Protein AF-A0A1T4VWK0-F1 (afdb_monomer_lite)

Organism: NCBI:txid1121442

Radius of gyration: 21.96 Å; chains: 1; bounding box: 55×23×52 Å

Foldseek 3Di:
DVVVVVVVVVVVVVVCVVVVVVVVVVVVVVVLVVLVVDADPDDPDPCSRDRCPVVCVVVVVVVVVVVCCVPPVVVVPPDPPCPPVPD

pLDDT: mean 80.58, std 11.63, range [58.06, 95.94]

Sequence (87 aa):
MLGERLGNWLSWQRARAGAWKKALFVVLGLLLVLNLFLRPHHPHFGYDAYPGFWAVFGFGFAVLMTVVLKKILFPILKKPEDYYDRD

Secondary structure (DSSP, 8-state):
-HHHHHHHHHHHHHHTHHHHHHHHHHHHHHHHHHHHHS--S--SSTTTTSTTHHHHHHHHHHHHHHHHIIIIIHHHH---GGGS---

Structure (mmCIF, N/CA/C/O backbone):
data_AF-A0A1T4VWK0-F1
#
_entry.id   AF-A0A1T4VWK0-F1
#
loop_
_atom_site.group_PDB
_atom_site.id
_atom_site.type_symbol
_atom_site.label_atom_id
_atom_site.label_alt_id
_atom_site.label_comp_id
_atom_site.label_asym_id
_atom_site.label_entity_id
_atom_site.label_seq_id
_atom_site.pdbx_PDB_ins_code
_atom_site.Cartn_x
_atom_site.Cartn_y
_atom_site.Cartn_z
_atom_site.occupancy
_atom_site.B_iso_or_equiv
_atom_site.auth_seq_id
_atom_site.auth_comp_id
_atom_site.auth_asym_id
_atom_site.auth_atom_id
_atom_site.pdbx_PDB_model_num
ATOM 1 N N . MET A 1 1 ? -28.623 16.719 -9.684 1.00 62.94 1 MET A N 1
ATOM 2 C CA . MET A 1 1 ? -28.066 16.070 -10.898 1.00 62.94 1 MET A CA 1
ATOM 3 C C . MET A 1 1 ? -26.610 15.609 -10.745 1.00 62.94 1 MET A C 1
ATOM 5 O O . MET A 1 1 ? -26.339 14.454 -11.036 1.00 62.94 1 MET A O 1
ATOM 9 N N . LEU A 1 2 ? -25.658 16.438 -10.285 1.00 74.38 2 LEU A N 1
ATOM 10 C CA . LEU A 1 2 ? -24.250 16.015 -10.103 1.00 74.38 2 LEU A CA 1
ATOM 11 C C . LEU A 1 2 ? -24.050 14.970 -8.986 1.00 74.38 2 LEU A C 1
ATOM 13 O O . LEU A 1 2 ? -23.327 13.999 -9.191 1.00 74.38 2 LEU A O 1
ATOM 17 N N . GLY A 1 3 ? -24.734 15.125 -7.846 1.00 80.19 3 GLY A N 1
ATOM 18 C CA . GLY A 1 3 ? -24.618 14.200 -6.707 1.00 80.19 3 GLY A CA 1
ATOM 19 C C . GLY A 1 3 ? -25.065 12.767 -7.017 1.00 80.19 3 GLY A C 1
ATOM 20 O O . GLY A 1 3 ? -24.362 11.820 -6.687 1.00 80.19 3 GLY A O 1
ATOM 21 N N . GLU A 1 4 ? -26.176 12.596 -7.735 1.00 84.69 4 GLU A N 1
ATOM 22 C CA . GLU A 1 4 ? -26.686 11.271 -8.129 1.00 84.69 4 GLU A CA 1
ATOM 23 C C . GLU A 1 4 ? -25.779 10.578 -9.154 1.00 84.69 4 GLU A C 1
ATOM 25 O O . GLU A 1 4 ? -25.516 9.380 -9.050 1.00 84.69 4 GLU A O 1
ATOM 30 N N . ARG A 1 5 ? -25.230 11.333 -10.118 1.00 84.56 5 ARG A N 1
ATOM 31 C CA . ARG A 1 5 ? -24.266 10.803 -11.097 1.00 84.56 5 ARG A CA 1
ATOM 32 C C . ARG A 1 5 ? -22.981 10.325 -10.422 1.00 84.56 5 ARG A C 1
ATOM 34 O O . ARG A 1 5 ? -22.473 9.263 -10.775 1.00 84.56 5 ARG A O 1
ATOM 41 N N . LEU A 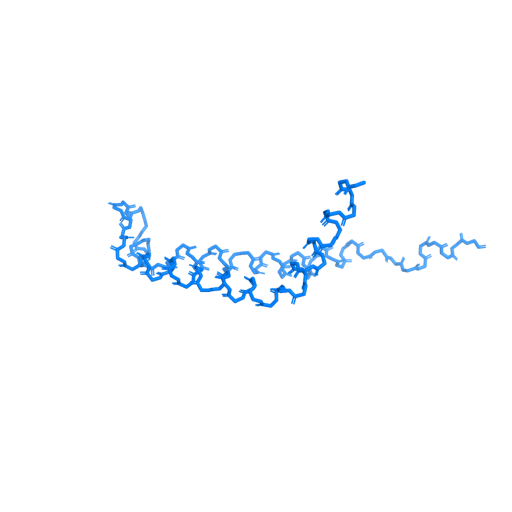1 6 ? -22.478 11.080 -9.444 1.00 85.50 6 LEU A N 1
ATOM 42 C CA . LEU A 1 6 ? -21.295 10.703 -8.665 1.00 85.50 6 LEU A CA 1
ATOM 43 C C . LEU A 1 6 ? -21.571 9.500 -7.754 1.00 85.50 6 LEU A C 1
ATOM 45 O O . LEU A 1 6 ? -20.746 8.590 -7.692 1.00 85.50 6 LEU A O 1
ATOM 49 N N . GLY A 1 7 ? -22.738 9.452 -7.107 1.00 86.88 7 GLY A N 1
ATOM 50 C CA . GLY A 1 7 ? -23.148 8.327 -6.263 1.00 86.88 7 GLY A CA 1
ATOM 51 C C . GLY A 1 7 ? -23.230 7.009 -7.037 1.00 86.88 7 GLY A C 1
ATOM 52 O O . GLY A 1 7 ? -22.639 6.009 -6.623 1.00 86.88 7 GLY A O 1
ATOM 53 N N . ASN A 1 8 ? -23.874 7.027 -8.206 1.00 89.00 8 ASN A N 1
ATOM 54 C CA . ASN A 1 8 ? -23.988 5.856 -9.080 1.00 89.00 8 ASN A CA 1
ATOM 55 C C . ASN A 1 8 ? -22.634 5.421 -9.664 1.00 89.00 8 ASN A C 1
ATOM 57 O O . ASN A 1 8 ? -22.381 4.233 -9.858 1.00 89.00 8 ASN A O 1
ATOM 61 N N . TRP A 1 9 ? -21.733 6.371 -9.917 1.00 87.12 9 TRP A N 1
ATOM 62 C CA . TRP A 1 9 ? -20.380 6.065 -10.369 1.00 87.12 9 TRP A CA 1
ATOM 63 C C . TRP A 1 9 ? -19.542 5.408 -9.263 1.00 87.12 9 TRP A C 1
ATOM 65 O O . TRP A 1 9 ? -18.911 4.377 -9.498 1.00 87.12 9 TRP A O 1
ATOM 75 N N . LEU A 1 10 ? -19.576 5.936 -8.037 1.00 88.75 10 LEU A N 1
ATOM 76 C CA . LEU A 1 10 ? -18.840 5.368 -6.903 1.00 88.75 10 LEU A CA 1
ATOM 77 C C . LEU A 1 10 ? -19.346 3.973 -6.516 1.00 88.75 10 LEU A C 1
ATOM 79 O O . LEU A 1 10 ? -18.533 3.094 -6.219 1.00 88.75 10 LEU A O 1
ATOM 83 N N . SER A 1 11 ? -20.660 3.736 -6.551 1.00 86.44 11 SER A N 1
ATOM 84 C CA . SER A 1 11 ? -21.228 2.413 -6.256 1.00 86.44 11 SER A CA 1
ATOM 85 C C . SER A 1 11 ? -20.801 1.369 -7.295 1.00 86.44 11 SER A C 1
ATOM 87 O O . SER A 1 11 ? -20.424 0.252 -6.934 1.00 86.44 11 SER A O 1
ATOM 89 N N . TRP A 1 12 ? -20.740 1.756 -8.572 1.00 83.62 12 TRP A N 1
ATOM 90 C CA . TRP A 1 12 ? -20.230 0.919 -9.657 1.00 83.62 12 TRP A CA 1
ATOM 91 C C . TRP A 1 12 ? -18.734 0.609 -9.517 1.00 83.62 12 TRP A C 1
ATOM 93 O O . TRP A 1 12 ? -18.313 -0.535 -9.708 1.00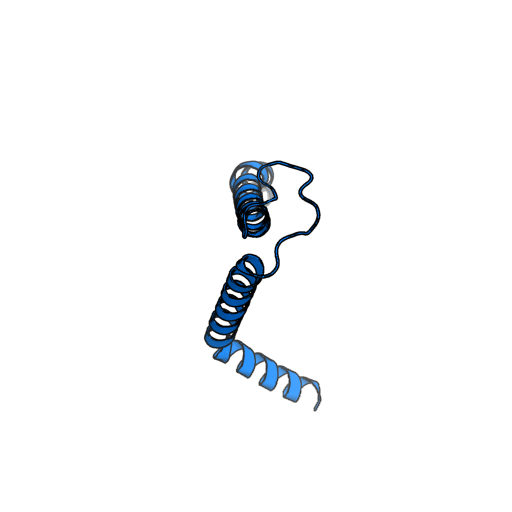 83.62 12 TRP A O 1
ATOM 103 N N . GLN A 1 13 ? -17.923 1.594 -9.120 1.00 87.69 13 GLN A N 1
ATOM 104 C CA . GLN A 1 13 ? -16.501 1.369 -8.839 1.00 87.69 13 GLN A CA 1
ATOM 105 C C . GLN A 1 13 ? -16.303 0.453 -7.628 1.00 87.69 13 GLN A C 1
ATOM 107 O O . GLN A 1 13 ? -15.443 -0.430 -7.650 1.00 87.69 13 GLN A O 1
ATOM 112 N N . ARG A 1 14 ? -17.140 0.604 -6.593 1.00 86.62 14 ARG A N 1
ATOM 113 C CA . ARG A 1 14 ? -17.132 -0.257 -5.405 1.00 86.62 14 ARG A CA 1
ATOM 114 C C . ARG A 1 14 ? -17.499 -1.699 -5.750 1.00 86.62 14 ARG A C 1
ATOM 116 O O . ARG A 1 14 ? -16.830 -2.611 -5.271 1.00 86.62 14 ARG A O 1
ATOM 123 N N . ALA A 1 15 ? -18.475 -1.918 -6.632 1.00 88.56 15 ALA A N 1
ATOM 124 C CA . ALA A 1 15 ? -18.799 -3.253 -7.144 1.00 88.56 15 ALA A CA 1
ATOM 125 C C . ALA A 1 15 ? -17.609 -3.897 -7.887 1.00 88.56 15 ALA A C 1
ATOM 127 O O . ALA A 1 15 ? -17.445 -5.115 -7.883 1.00 88.56 15 ALA A O 1
ATOM 128 N N . ARG A 1 16 ? -16.727 -3.076 -8.471 1.00 90.50 16 ARG A N 1
ATOM 129 C CA . ARG A 1 16 ? -15.500 -3.497 -9.166 1.00 90.50 16 ARG A CA 1
ATOM 130 C C . ARG A 1 16 ? -14.242 -3.435 -8.302 1.00 90.50 16 ARG A C 1
ATOM 132 O O . ARG A 1 16 ? -13.145 -3.620 -8.826 1.00 90.50 16 ARG A O 1
ATOM 139 N N . ALA A 1 17 ? -14.362 -3.238 -6.988 1.00 87.81 17 ALA A N 1
ATOM 140 C CA . ALA A 1 17 ? -13.211 -3.113 -6.090 1.00 87.81 17 ALA A CA 1
ATOM 141 C C . ALA A 1 17 ? -12.245 -4.309 -6.190 1.00 87.81 17 ALA A C 1
ATOM 143 O O . ALA A 1 17 ? -11.029 -4.136 -6.138 1.00 87.81 17 ALA A O 1
ATOM 144 N N . GLY A 1 18 ? -12.767 -5.522 -6.409 1.00 88.56 18 GLY A N 1
ATOM 145 C CA . GLY A 1 18 ? -11.940 -6.711 -6.636 1.00 88.56 18 GLY A CA 1
ATOM 146 C C . GLY A 1 18 ? -11.089 -6.634 -7.910 1.00 88.56 18 GLY A C 1
ATOM 147 O O . GLY A 1 18 ? -9.934 -7.055 -7.899 1.00 88.56 18 GLY A O 1
ATOM 148 N N . ALA A 1 19 ? -11.622 -6.065 -8.993 1.00 90.38 19 ALA A N 1
ATOM 149 C CA . ALA A 1 19 ? -10.882 -5.867 -10.239 1.00 90.38 19 ALA A CA 1
ATOM 150 C C . ALA A 1 19 ? -9.797 -4.793 -10.078 1.00 90.38 19 ALA A C 1
ATOM 152 O O . ALA A 1 19 ? -8.662 -5.018 -10.489 1.00 90.38 19 ALA A O 1
ATOM 153 N N . TRP A 1 20 ? -10.104 -3.686 -9.395 1.00 91.44 20 TRP A N 1
ATOM 154 C CA . TRP A 1 20 ? -9.117 -2.654 -9.056 1.00 91.44 20 TRP A CA 1
ATOM 155 C C . TRP A 1 20 ? -7.983 -3.190 -8.189 1.00 91.44 20 TRP A C 1
ATOM 157 O O . TRP A 1 20 ? -6.818 -2.897 -8.442 1.00 91.44 20 TRP A O 1
ATOM 167 N N . LYS A 1 21 ? -8.309 -4.040 -7.211 1.00 91.38 21 LYS A N 1
ATOM 168 C CA . LYS A 1 21 ? -7.309 -4.719 -6.385 1.00 91.38 21 LYS A CA 1
ATOM 169 C C . LYS A 1 21 ? -6.385 -5.593 -7.234 1.00 91.38 21 LYS A C 1
ATOM 171 O O . LYS A 1 21 ? -5.172 -5.526 -7.073 1.00 91.38 21 LYS A O 1
ATOM 176 N N . LYS A 1 22 ? -6.940 -6.386 -8.157 1.00 93.06 22 LYS A N 1
ATOM 177 C CA . LYS A 1 22 ? -6.143 -7.203 -9.087 1.00 93.06 22 LYS A CA 1
ATOM 178 C C . LYS A 1 22 ? -5.263 -6.331 -9.985 1.00 93.06 22 LYS A C 1
ATOM 180 O O . LYS A 1 22 ? -4.075 -6.604 -10.091 1.00 93.06 22 LYS A O 1
ATOM 185 N N . ALA A 1 23 ? -5.818 -5.268 -10.568 1.00 94.38 23 ALA A N 1
ATOM 186 C CA . ALA A 1 23 ? -5.074 -4.331 -11.406 1.00 94.38 23 ALA A CA 1
ATOM 187 C C . ALA A 1 23 ? -3.895 -3.698 -10.649 1.00 94.38 23 ALA A C 1
ATOM 189 O O . ALA A 1 23 ? -2.781 -3.687 -11.163 1.00 94.38 23 ALA A O 1
ATOM 190 N N . LEU A 1 24 ? -4.110 -3.261 -9.404 1.00 93.62 24 LEU A N 1
ATOM 191 C CA . LEU A 1 24 ? -3.052 -2.734 -8.541 1.00 93.62 24 LEU A CA 1
ATOM 192 C C . LEU A 1 24 ? -1.905 -3.740 -8.358 1.00 93.62 24 LEU A C 1
ATOM 194 O O . LEU A 1 24 ? -0.745 -3.382 -8.546 1.00 93.62 24 LEU A O 1
ATOM 198 N N . PHE A 1 25 ? -2.214 -4.999 -8.029 1.00 92.88 25 PHE A N 1
ATOM 199 C CA . PHE A 1 25 ? -1.186 -6.032 -7.863 1.00 92.88 25 PHE A CA 1
ATOM 200 C C . PHE A 1 25 ? -0.457 -6.366 -9.167 1.00 92.88 25 PHE A C 1
ATOM 202 O O . PHE A 1 25 ? 0.748 -6.607 -9.135 1.00 92.88 25 PHE A O 1
ATOM 209 N N . VAL A 1 26 ? -1.151 -6.338 -10.307 1.00 95.94 26 VAL A N 1
ATOM 210 C CA . VAL A 1 26 ? -0.525 -6.516 -11.626 1.00 95.94 26 VAL A CA 1
ATOM 211 C C . VAL A 1 26 ? 0.469 -5.389 -11.907 1.00 95.94 26 VAL A C 1
ATOM 213 O O . VAL A 1 26 ? 1.602 -5.670 -12.292 1.00 95.94 26 VAL A O 1
ATOM 216 N N . VAL A 1 27 ? 0.093 -4.129 -11.662 1.00 94.19 27 VAL A N 1
ATOM 217 C CA . VAL A 1 27 ? 0.999 -2.982 -11.848 1.00 94.19 27 VAL A CA 1
ATOM 218 C C . VAL A 1 27 ? 2.198 -3.065 -10.899 1.00 94.19 27 VAL A C 1
ATOM 220 O O . VAL A 1 27 ? 3.328 -2.863 -11.336 1.00 94.19 27 VAL A O 1
ATOM 223 N N . LEU A 1 28 ? 1.984 -3.419 -9.628 1.00 90.62 28 LEU A N 1
ATOM 224 C CA . LEU A 1 28 ? 3.068 -3.622 -8.658 1.00 90.6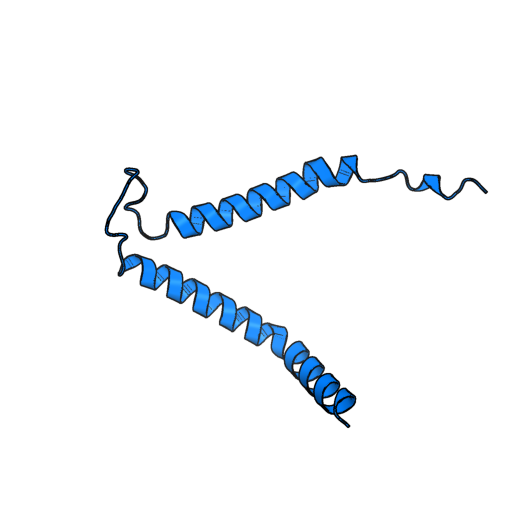2 28 LEU A CA 1
ATOM 225 C C . LEU A 1 28 ? 4.044 -4.721 -9.101 1.00 90.62 28 LEU A C 1
ATOM 227 O O . LEU A 1 28 ? 5.257 -4.530 -9.033 1.00 90.62 28 LEU A O 1
ATOM 231 N N . GLY A 1 29 ? 3.527 -5.853 -9.586 1.00 89.12 29 GLY A N 1
ATOM 232 C CA . GLY A 1 29 ? 4.352 -6.932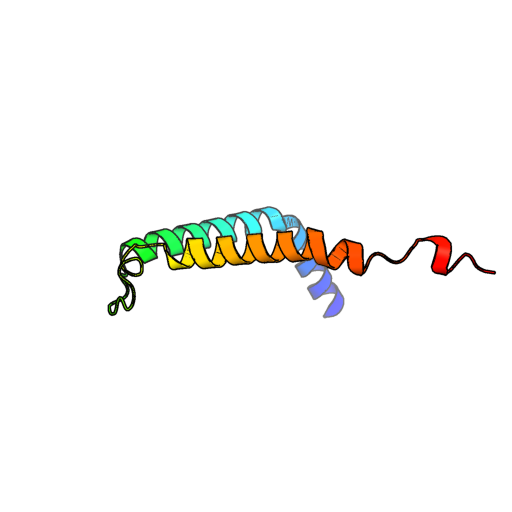 -10.129 1.00 89.12 29 GLY A CA 1
ATOM 233 C C . GLY A 1 29 ? 5.146 -6.493 -11.359 1.00 89.12 29 GLY A C 1
ATOM 234 O O . GLY A 1 29 ? 6.334 -6.788 -11.460 1.00 89.12 29 GLY A O 1
ATOM 235 N N . LEU A 1 30 ? 4.528 -5.727 -12.261 1.00 91.00 30 LEU A N 1
ATOM 236 C CA . LEU A 1 30 ? 5.200 -5.194 -13.447 1.00 91.00 30 LEU A CA 1
ATOM 237 C C . LEU A 1 30 ? 6.319 -4.213 -13.080 1.00 91.00 30 LEU A C 1
ATOM 239 O O . LEU A 1 30 ? 7.400 -4.288 -13.657 1.00 91.00 30 LEU A O 1
ATOM 243 N N . LEU A 1 31 ? 6.097 -3.341 -12.094 1.00 86.38 31 LEU A N 1
ATOM 244 C CA . LEU A 1 31 ? 7.122 -2.431 -11.571 1.00 86.38 31 LEU A CA 1
ATOM 245 C C . LEU A 1 31 ? 8.304 -3.195 -10.959 1.00 86.38 31 LEU A C 1
ATOM 247 O O . LEU A 1 31 ? 9.454 -2.841 -11.212 1.00 86.38 31 LEU A O 1
ATOM 251 N N . LEU A 1 32 ? 8.037 -4.271 -10.211 1.00 84.00 32 LEU A N 1
ATOM 252 C CA . LEU A 1 32 ? 9.084 -5.153 -9.684 1.00 84.00 32 LEU A CA 1
ATOM 253 C C . LEU A 1 32 ? 9.900 -5.810 -10.801 1.00 84.00 32 LEU A C 1
ATOM 255 O O . LEU A 1 32 ? 11.127 -5.831 -10.731 1.00 84.00 32 LEU A O 1
ATOM 259 N N . VAL A 1 33 ? 9.230 -6.313 -11.841 1.00 84.88 33 VAL A N 1
ATOM 260 C CA . VAL A 1 33 ? 9.900 -6.905 -13.006 1.00 84.88 33 VAL A CA 1
ATOM 261 C C . VAL A 1 33 ? 10.732 -5.854 -13.738 1.00 84.88 33 VAL A C 1
ATOM 263 O O . VAL A 1 33 ? 11.881 -6.117 -14.080 1.00 84.88 33 VAL A O 1
ATOM 266 N N . LEU A 1 34 ? 10.207 -4.643 -13.923 1.00 83.44 34 LEU A N 1
ATOM 267 C CA . LEU A 1 34 ? 10.927 -3.548 -14.571 1.00 83.44 34 LEU A CA 1
ATOM 268 C C . LEU A 1 34 ? 12.181 -3.132 -13.785 1.00 83.44 34 LEU A C 1
ATOM 270 O O . LEU A 1 34 ? 13.208 -2.821 -14.389 1.00 83.44 34 LEU A O 1
ATOM 274 N N . ASN A 1 35 ? 12.141 -3.213 -12.452 1.00 78.25 35 ASN A N 1
ATOM 275 C CA . ASN A 1 35 ? 13.296 -2.968 -11.585 1.00 78.25 35 ASN A CA 1
ATOM 276 C C . ASN A 1 35 ? 14.440 -3.984 -11.797 1.00 78.25 35 ASN A C 1
ATOM 278 O O . ASN A 1 35 ? 15.567 -3.720 -11.385 1.00 78.25 35 ASN A O 1
ATOM 282 N N . LEU A 1 36 ? 14.192 -5.144 -12.420 1.00 73.06 36 LEU A N 1
ATOM 283 C CA . LEU A 1 36 ? 15.255 -6.085 -12.807 1.00 73.06 36 LEU A CA 1
ATOM 284 C C . LEU A 1 36 ? 16.058 -5.580 -14.014 1.00 73.06 36 LEU A C 1
ATOM 286 O O . LEU A 1 36 ? 17.253 -5.860 -14.119 1.00 73.06 36 LEU A O 1
ATOM 290 N N . PHE A 1 37 ? 15.406 -4.831 -14.908 1.00 72.31 37 PHE A N 1
ATOM 291 C CA . PHE A 1 37 ? 15.998 -4.320 -16.144 1.00 72.31 37 PHE A CA 1
ATOM 292 C C . PHE A 1 37 ? 16.602 -2.923 -15.965 1.00 72.31 37 PHE A C 1
ATOM 294 O O . PHE A 1 37 ? 17.681 -2.648 -16.486 1.00 72.31 37 PHE A O 1
ATOM 301 N N . LEU A 1 38 ? 15.943 -2.052 -15.197 1.00 68.06 38 LEU A N 1
ATOM 302 C CA . LEU A 1 38 ? 16.423 -0.708 -14.876 1.00 68.06 38 LEU A CA 1
ATOM 303 C C . LEU A 1 38 ? 17.214 -0.743 -13.565 1.00 68.06 38 LEU A C 1
ATOM 305 O O . LEU A 1 38 ? 16.654 -0.583 -12.480 1.00 68.06 38 LEU A O 1
ATOM 309 N N . ARG A 1 39 ? 18.525 -0.982 -13.658 1.00 62.06 39 ARG A N 1
ATOM 310 C CA . ARG A 1 39 ? 19.408 -0.963 -12.484 1.00 62.06 39 ARG A CA 1
ATOM 311 C C . ARG A 1 39 ? 19.694 0.480 -12.046 1.00 62.06 39 ARG A C 1
ATOM 313 O O . ARG A 1 39 ? 19.993 1.310 -12.907 1.00 62.06 39 ARG A O 1
ATOM 320 N N . PRO A 1 40 ? 19.667 0.789 -10.737 1.00 61.75 40 PRO A N 1
ATOM 321 C CA . PRO A 1 40 ? 20.147 2.069 -10.231 1.00 61.75 40 PRO A CA 1
ATOM 322 C C . PRO A 1 40 ? 21.615 2.274 -10.625 1.00 61.75 40 PRO A C 1
ATOM 324 O O . PRO A 1 40 ? 22.467 1.434 -10.341 1.00 61.75 40 PRO A O 1
ATOM 327 N N . HIS A 1 41 ? 21.911 3.389 -11.294 1.00 59.56 41 HIS A N 1
ATOM 328 C CA . HIS A 1 41 ? 23.242 3.692 -11.837 1.00 59.56 41 HIS A CA 1
ATOM 329 C C . HIS A 1 41 ? 24.273 4.076 -10.748 1.00 59.56 41 HIS A C 1
ATOM 331 O O . HIS A 1 41 ? 25.463 4.172 -11.031 1.00 59.56 41 HIS A O 1
ATOM 337 N N . HIS A 1 42 ? 23.842 4.259 -9.490 1.00 59.59 42 HIS A N 1
ATOM 338 C CA . HIS A 1 42 ? 24.702 4.656 -8.368 1.00 59.59 42 HIS A CA 1
ATOM 339 C C . HIS A 1 42 ? 24.395 3.850 -7.094 1.00 59.59 42 HIS A C 1
ATOM 341 O O . HIS A 1 42 ? 23.582 4.281 -6.277 1.00 59.59 42 HIS A O 1
ATOM 347 N N . PRO A 1 43 ? 25.030 2.682 -6.896 1.00 58.06 43 PRO A N 1
ATOM 348 C CA . PRO A 1 43 ? 24.945 1.950 -5.639 1.00 58.06 43 PRO A CA 1
ATOM 349 C C . PRO A 1 43 ? 25.786 2.670 -4.574 1.00 58.06 43 PRO A C 1
ATOM 351 O O . PRO A 1 43 ? 27.011 2.714 -4.682 1.00 58.06 43 PRO A O 1
ATOM 354 N N . HIS A 1 44 ? 25.153 3.227 -3.538 1.00 62.38 44 HIS A N 1
ATOM 355 C CA . HIS A 1 44 ? 25.869 3.782 -2.376 1.00 62.38 44 HIS A CA 1
ATOM 356 C C . HIS A 1 44 ? 26.142 2.723 -1.293 1.00 62.38 44 HIS A C 1
ATOM 358 O O . HIS A 1 44 ? 27.069 2.871 -0.500 1.00 62.38 44 HIS A O 1
ATOM 364 N N . PHE A 1 45 ? 25.379 1.627 -1.291 1.00 59.69 45 PHE A N 1
ATOM 365 C CA . PHE A 1 45 ? 25.566 0.464 -0.423 1.00 59.69 45 PHE A CA 1
ATOM 366 C C . PHE A 1 45 ? 25.707 -0.807 -1.276 1.00 59.69 45 PHE A C 1
ATOM 368 O O . PHE A 1 45 ? 25.030 -0.956 -2.288 1.00 59.69 45 PHE A O 1
ATOM 375 N N . GLY A 1 46 ? 26.552 -1.763 -0.872 1.00 60.75 46 GLY A N 1
ATOM 376 C CA . GLY A 1 46 ? 26.804 -2.991 -1.652 1.00 60.75 46 GLY A CA 1
ATOM 377 C C . GLY A 1 46 ? 25.562 -3.861 -1.918 1.00 60.75 46 GLY A C 1
ATOM 378 O O . GLY A 1 46 ? 25.534 -4.612 -2.889 1.00 60.75 46 GLY A O 1
ATOM 379 N N . TYR A 1 47 ? 24.513 -3.722 -1.098 1.00 58.34 47 TYR A N 1
ATOM 380 C CA . TYR A 1 47 ? 23.219 -4.397 -1.272 1.00 58.34 47 TYR A CA 1
ATOM 381 C C . TYR A 1 47 ? 22.222 -3.623 -2.150 1.00 58.34 47 TYR A C 1
ATOM 383 O O . TYR A 1 47 ? 21.229 -4.190 -2.598 1.00 58.34 47 TYR A O 1
ATOM 391 N N . ASP A 1 48 ? 22.507 -2.353 -2.440 1.00 58.38 48 ASP A N 1
ATOM 392 C CA . ASP A 1 48 ? 21.669 -1.450 -3.241 1.00 58.38 48 ASP A CA 1
ATOM 393 C C . ASP A 1 48 ? 21.706 -1.789 -4.746 1.00 58.38 48 ASP A C 1
ATOM 395 O O . ASP A 1 48 ? 20.877 -1.359 -5.544 1.00 58.38 48 ASP A O 1
ATOM 399 N N . ALA A 1 49 ? 22.672 -2.622 -5.141 1.00 60.84 49 ALA A N 1
ATOM 400 C CA . ALA A 1 49 ? 22.794 -3.156 -6.491 1.00 60.84 49 ALA A CA 1
ATOM 401 C C . ALA A 1 49 ? 21.799 -4.295 -6.788 1.00 60.84 49 ALA A C 1
ATOM 403 O O . ALA A 1 49 ? 21.663 -4.690 -7.951 1.00 60.84 49 ALA A O 1
ATOM 404 N N . TYR A 1 50 ? 21.117 -4.843 -5.769 1.00 67.12 50 TYR A N 1
ATOM 405 C CA . TYR A 1 50 ? 20.159 -5.925 -5.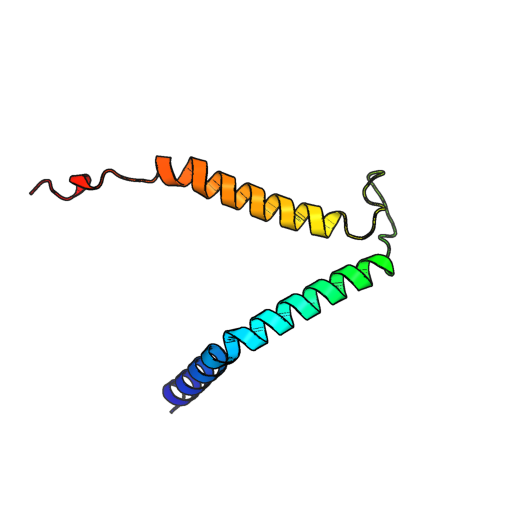981 1.00 67.12 50 TYR A CA 1
ATOM 406 C C . TYR A 1 50 ? 18.814 -5.386 -6.477 1.00 67.12 50 TYR A C 1
ATOM 408 O O . TYR A 1 50 ? 18.174 -4.568 -5.805 1.00 67.12 50 TYR A O 1
ATOM 416 N N . PRO A 1 51 ? 18.329 -5.875 -7.629 1.00 68.00 51 PRO A N 1
ATOM 417 C CA . PRO A 1 51 ? 17.030 -5.472 -8.131 1.00 68.00 51 PRO A CA 1
ATOM 418 C C . PRO A 1 51 ? 15.930 -5.921 -7.159 1.00 68.00 51 PRO A C 1
ATOM 420 O O . PRO A 1 51 ? 15.874 -7.080 -6.753 1.00 68.00 51 PRO A O 1
ATOM 423 N N . GLY A 1 52 ? 15.064 -4.986 -6.767 1.00 73.00 52 GLY A N 1
ATOM 424 C CA . GLY A 1 52 ? 13.974 -5.223 -5.819 1.00 73.00 52 GLY A CA 1
ATOM 425 C C . GLY A 1 52 ? 14.314 -5.002 -4.340 1.00 73.00 52 GLY A C 1
ATOM 426 O O . GLY A 1 52 ? 13.399 -5.082 -3.520 1.00 73.00 52 GLY A O 1
ATOM 427 N N . PHE A 1 53 ? 15.560 -4.661 -3.980 1.00 77.69 53 PHE A N 1
ATOM 428 C CA . PHE A 1 53 ? 15.941 -4.398 -2.582 1.00 77.69 53 PHE A CA 1
ATOM 429 C C . PHE A 1 53 ? 15.064 -3.312 -1.936 1.00 77.69 53 PHE A C 1
ATOM 431 O O . PHE A 1 53 ? 14.440 -3.550 -0.903 1.00 77.69 53 PHE A O 1
ATOM 438 N N . TRP A 1 54 ? 14.923 -2.158 -2.594 1.00 77.88 54 TRP A N 1
ATOM 439 C CA . TRP A 1 54 ? 14.090 -1.051 -2.108 1.00 77.88 54 TRP A CA 1
ATOM 440 C C . TRP A 1 54 ? 12.608 -1.400 -1.982 1.00 77.88 54 TRP A C 1
ATOM 442 O O . TRP A 1 54 ? 11.946 -0.936 -1.055 1.00 77.88 54 TRP A O 1
ATOM 452 N N . ALA A 1 55 ? 12.083 -2.231 -2.883 1.00 83.44 55 ALA A N 1
ATOM 453 C CA . ALA A 1 55 ? 10.686 -2.644 -2.834 1.00 83.44 55 ALA A CA 1
ATOM 454 C C . ALA A 1 55 ? 10.415 -3.542 -1.617 1.00 83.44 55 ALA A C 1
ATOM 456 O O . ALA A 1 55 ? 9.434 -3.334 -0.900 1.00 83.44 55 ALA A O 1
ATOM 457 N N . VAL A 1 56 ? 11.312 -4.497 -1.343 1.00 84.12 56 VAL A N 1
ATOM 458 C CA . VAL A 1 56 ? 11.233 -5.359 -0.154 1.00 84.12 56 VAL A CA 1
ATOM 459 C C . VAL A 1 56 ? 11.461 -4.549 1.118 1.00 84.12 56 VAL A C 1
ATOM 461 O O . VAL A 1 56 ? 10.721 -4.724 2.084 1.00 84.12 56 VAL A O 1
ATOM 464 N N . PHE A 1 57 ? 12.431 -3.635 1.116 1.00 85.50 57 PHE A N 1
ATOM 465 C CA . PHE A 1 57 ? 12.719 -2.771 2.256 1.00 85.50 57 PHE A CA 1
ATOM 466 C C . PHE A 1 57 ? 11.521 -1.880 2.608 1.00 85.50 57 PHE A C 1
ATOM 468 O O . PHE A 1 57 ? 11.058 -1.901 3.746 1.00 85.50 57 PHE A O 1
ATOM 475 N N . GLY A 1 58 ? 10.960 -1.160 1.632 1.00 86.56 58 GLY A N 1
ATOM 476 C CA . GLY A 1 58 ? 9.805 -0.286 1.848 1.00 86.56 58 GLY A CA 1
ATOM 477 C C . GLY A 1 58 ? 8.559 -1.052 2.298 1.00 86.56 58 GLY A C 1
ATOM 478 O O . GLY A 1 58 ? 7.897 -0.649 3.255 1.00 86.56 58 GLY A O 1
ATOM 479 N N . PHE A 1 59 ? 8.263 -2.192 1.664 1.00 89.56 59 PHE A N 1
ATOM 480 C CA . PHE A 1 59 ? 7.132 -3.033 2.061 1.00 89.56 59 PHE A CA 1
ATOM 481 C C . PHE A 1 59 ? 7.329 -3.639 3.457 1.00 89.56 59 PHE A C 1
ATOM 483 O O . PHE A 1 59 ? 6.437 -3.555 4.303 1.00 89.56 59 PHE A O 1
ATOM 490 N N . GLY A 1 60 ? 8.504 -4.212 3.719 1.00 93.50 60 GLY A N 1
ATOM 491 C CA . GLY A 1 60 ? 8.847 -4.808 5.006 1.00 93.50 60 GLY A CA 1
ATOM 492 C C . GLY A 1 60 ? 8.794 -3.788 6.137 1.00 93.50 60 GLY A C 1
ATOM 493 O O . GLY A 1 60 ? 8.197 -4.062 7.178 1.00 93.50 60 GLY A O 1
ATOM 494 N N . PHE A 1 61 ? 9.328 -2.586 5.915 1.00 93.69 61 PHE A N 1
ATOM 495 C CA . PHE A 1 61 ? 9.285 -1.506 6.896 1.00 93.69 61 PHE A CA 1
ATOM 496 C C . PHE A 1 61 ? 7.854 -1.018 7.151 1.00 93.69 61 PHE A C 1
ATOM 498 O O . PHE A 1 61 ? 7.472 -0.832 8.305 1.00 93.69 61 PHE A O 1
ATOM 505 N N . ALA A 1 62 ? 7.025 -0.887 6.111 1.00 93.19 62 ALA A N 1
ATOM 506 C CA . ALA A 1 62 ? 5.617 -0.524 6.272 1.00 93.19 62 ALA A CA 1
ATOM 507 C C . ALA A 1 62 ? 4.838 -1.562 7.102 1.00 93.19 62 ALA A C 1
ATOM 509 O O . ALA A 1 62 ? 4.076 -1.195 8.005 1.00 93.19 62 ALA A O 1
ATOM 510 N N . VAL A 1 63 ? 5.046 -2.858 6.842 1.00 94.19 63 VAL A N 1
ATOM 511 C CA . VAL A 1 63 ? 4.431 -3.945 7.622 1.00 94.19 63 VAL A CA 1
ATOM 512 C C . VAL A 1 63 ? 4.941 -3.932 9.060 1.00 94.19 63 VAL A C 1
ATOM 514 O O . VAL A 1 63 ? 4.133 -3.967 9.989 1.00 94.19 63 VAL A O 1
ATOM 517 N N . LEU A 1 64 ? 6.257 -3.835 9.252 1.00 95.62 64 LEU A N 1
ATOM 518 C CA . LEU A 1 64 ? 6.880 -3.780 10.572 1.00 95.62 64 LEU A CA 1
ATOM 519 C C . LEU A 1 64 ? 6.315 -2.614 11.387 1.00 95.62 64 LEU A C 1
ATOM 521 O O . LEU A 1 64 ? 5.828 -2.826 12.495 1.00 95.62 64 LEU A O 1
ATOM 525 N N . MET A 1 65 ? 6.296 -1.410 10.815 1.00 93.19 65 MET A N 1
ATOM 526 C CA . MET A 1 65 ? 5.749 -0.211 11.447 1.00 93.19 65 MET A CA 1
ATOM 527 C C . MET A 1 65 ? 4.272 -0.394 11.811 1.00 93.19 65 MET A C 1
ATOM 529 O O . MET A 1 65 ? 3.876 -0.086 12.932 1.00 93.19 65 MET A O 1
ATOM 533 N N . THR A 1 66 ? 3.462 -0.960 10.912 1.00 92.75 66 THR A N 1
ATOM 534 C CA . THR A 1 66 ? 2.037 -1.235 11.167 1.00 92.75 66 THR A CA 1
ATOM 535 C C . THR A 1 66 ? 1.845 -2.210 12.330 1.00 92.75 66 THR A C 1
ATOM 537 O O . THR A 1 66 ? 0.989 -1.997 13.192 1.00 92.75 66 THR A O 1
ATOM 540 N N . VAL A 1 67 ? 2.646 -3.278 12.389 1.00 93.69 67 VAL A N 1
ATOM 541 C CA . VAL A 1 67 ? 2.596 -4.262 13.479 1.00 93.69 67 VAL A CA 1
ATOM 542 C C . VAL A 1 67 ? 3.040 -3.634 14.796 1.00 93.69 67 VAL A C 1
ATOM 544 O O . VAL A 1 67 ? 2.386 -3.853 15.814 1.00 93.69 67 VAL A O 1
ATOM 547 N N . VAL A 1 68 ? 4.108 -2.836 14.779 1.00 93.00 68 VAL A N 1
ATOM 548 C CA . VAL A 1 68 ? 4.613 -2.107 15.950 1.00 93.00 68 VAL A CA 1
ATOM 549 C C . VAL A 1 68 ? 3.556 -1.136 16.475 1.00 93.00 68 VAL A C 1
ATOM 551 O O . VAL A 1 68 ? 3.223 -1.186 17.657 1.00 93.00 68 VAL A O 1
ATOM 554 N N . LEU A 1 69 ? 2.949 -0.325 15.606 1.00 91.00 69 LEU A N 1
ATOM 555 C CA . LEU A 1 69 ? 1.846 0.574 15.958 1.00 91.00 69 LEU A CA 1
ATOM 556 C C . LEU A 1 69 ? 0.679 -0.203 16.578 1.00 91.00 69 LEU A C 1
ATOM 558 O O . LEU A 1 69 ? 0.209 0.127 17.665 1.00 91.00 69 LEU A O 1
ATOM 562 N N . LYS A 1 70 ? 0.238 -1.288 15.937 1.00 89.62 70 LYS A N 1
ATOM 563 C CA . LYS A 1 70 ? -0.873 -2.095 16.450 1.00 89.62 70 LYS A CA 1
ATOM 564 C C . LYS A 1 70 ? -0.554 -2.758 17.795 1.00 89.62 70 LYS A C 1
ATOM 566 O O . LYS A 1 70 ? -1.440 -2.875 18.631 1.00 89.62 70 LYS A O 1
ATOM 571 N N . LYS A 1 71 ? 0.673 -3.237 18.003 1.00 88.31 71 LYS A N 1
ATOM 572 C CA . LYS A 1 71 ? 1.040 -3.975 19.221 1.00 88.31 71 LYS A CA 1
ATOM 573 C C . LYS A 1 71 ? 1.450 -3.086 20.385 1.00 88.31 71 LYS A C 1
ATOM 575 O O . LYS A 1 71 ? 1.244 -3.498 21.515 1.00 88.31 71 LYS A O 1
ATOM 580 N N . ILE A 1 72 ? 2.047 -1.928 20.124 1.00 87.94 72 ILE A N 1
ATOM 581 C CA . ILE A 1 72 ? 2.590 -1.054 21.171 1.00 87.94 72 ILE A CA 1
ATOM 582 C C . ILE A 1 72 ? 1.673 0.144 21.389 1.00 87.94 72 ILE A C 1
ATOM 584 O O . ILE A 1 72 ? 1.245 0.395 22.509 1.00 87.94 72 ILE A O 1
ATOM 588 N N . LEU A 1 73 ? 1.317 0.862 20.324 1.00 82.88 73 LEU A N 1
ATOM 589 C CA . LEU A 1 73 ? 0.539 2.093 20.451 1.00 82.88 73 LEU A CA 1
ATOM 590 C C . LEU A 1 73 ? -0.933 1.809 20.778 1.00 82.88 73 LEU A C 1
ATOM 592 O O . LEU A 1 73 ? -1.520 2.491 21.612 1.00 82.88 73 LEU A O 1
ATOM 596 N N . PHE A 1 74 ? -1.525 0.783 20.164 1.00 83.44 74 PHE A N 1
ATOM 597 C CA . PHE A 1 74 ? -2.929 0.433 20.393 1.00 83.44 74 PHE A CA 1
ATOM 598 C C . PHE A 1 74 ? -3.264 0.087 21.855 1.00 83.44 74 PHE A C 1
ATOM 600 O O . PHE A 1 74 ? -4.256 0.618 22.342 1.00 83.44 74 PHE A O 1
ATOM 607 N N . PRO A 1 75 ? -2.489 -0.736 22.594 1.00 82.06 75 PRO A N 1
ATOM 608 C CA . PRO A 1 75 ? -2.780 -0.982 24.007 1.00 82.06 75 PRO A CA 1
ATOM 609 C C . PRO A 1 75 ? -2.515 0.232 24.902 1.00 82.06 75 PRO A C 1
ATOM 611 O O . PRO A 1 75 ? -3.231 0.399 25.879 1.00 82.06 75 PRO A O 1
ATOM 614 N N . ILE A 1 76 ? -1.549 1.097 24.565 1.00 82.56 76 ILE A N 1
ATOM 615 C CA . ILE A 1 76 ? -1.310 2.348 25.310 1.00 82.56 76 ILE A CA 1
ATOM 616 C C . ILE A 1 76 ? -2.497 3.305 25.154 1.00 82.56 76 ILE A C 1
ATOM 618 O O . ILE A 1 76 ? -2.918 3.943 26.114 1.00 82.56 76 ILE A O 1
ATOM 622 N N . LEU A 1 77 ? -3.047 3.403 23.943 1.00 79.75 77 LEU A N 1
ATOM 623 C CA . LEU A 1 77 ? -4.211 4.238 23.654 1.00 79.75 77 LEU A CA 1
ATOM 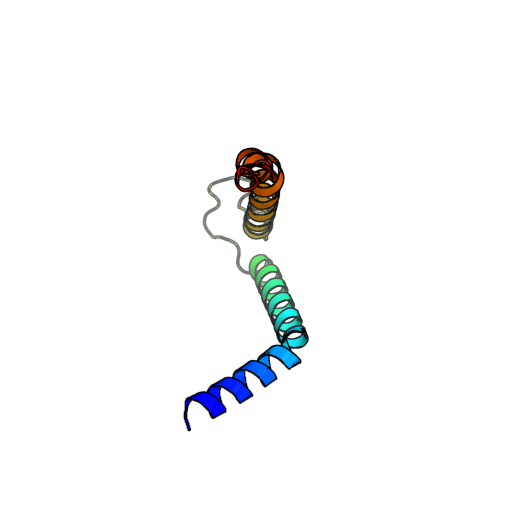624 C C . LEU A 1 77 ? -5.538 3.579 24.044 1.00 79.75 77 LEU A C 1
ATOM 626 O O . LEU A 1 77 ? -6.560 4.270 24.066 1.00 79.75 77 LEU A O 1
ATOM 630 N N . LYS A 1 78 ? -5.561 2.265 24.322 1.00 74.75 78 LYS A N 1
ATOM 631 C CA . LYS A 1 78 ? -6.787 1.566 24.710 1.00 74.75 78 LYS A CA 1
ATOM 632 C C . LYS A 1 78 ? -7.194 2.053 26.097 1.00 74.75 78 LYS A C 1
ATOM 634 O O . LYS A 1 78 ? -6.694 1.610 27.125 1.00 74.75 78 LYS A O 1
ATOM 639 N N . LYS A 1 79 ? -8.125 2.995 26.094 1.00 69.44 79 LYS A N 1
ATOM 640 C CA . LYS A 1 79 ? -8.781 3.516 27.281 1.00 69.44 79 LYS A CA 1
ATOM 641 C C . LYS A 1 79 ? -9.662 2.416 27.896 1.00 69.44 79 LYS A C 1
ATOM 643 O O . LYS A 1 79 ? -10.305 1.693 27.132 1.00 69.44 79 LYS A O 1
ATOM 648 N N . PRO A 1 80 ? -9.674 2.251 29.231 1.00 71.94 80 PRO A N 1
ATOM 649 C CA . PRO A 1 80 ? -10.580 1.315 29.888 1.00 71.94 80 PRO A CA 1
ATOM 650 C C . PRO A 1 80 ? -12.030 1.655 29.530 1.00 71.94 80 PRO A C 1
ATOM 652 O O . PRO A 1 80 ? -12.390 2.831 29.447 1.00 71.94 80 PRO A O 1
ATOM 655 N N . GLU A 1 81 ? -12.822 0.616 29.268 1.00 66.19 81 GLU A N 1
ATOM 656 C CA . GLU A 1 81 ? -14.200 0.727 28.770 1.00 66.19 81 GLU A CA 1
ATOM 657 C C . GLU A 1 81 ? -15.099 1.445 29.801 1.00 66.19 81 GLU A C 1
ATOM 659 O O . GLU A 1 81 ? -15.867 2.320 29.416 1.00 66.19 81 GLU A O 1
ATOM 664 N N . ASP A 1 82 ? -14.822 1.269 31.100 1.00 66.88 82 ASP A N 1
ATOM 665 C CA . ASP A 1 82 ? -15.511 1.932 32.225 1.00 66.88 82 ASP A CA 1
ATOM 666 C C . ASP A 1 82 ? -15.221 3.442 32.379 1.00 66.88 82 ASP A C 1
ATOM 668 O O . ASP A 1 82 ? -15.606 4.061 33.373 1.00 66.88 82 ASP A O 1
ATOM 672 N N . TYR A 1 83 ? -14.486 4.081 31.459 1.00 65.62 83 TYR A N 1
ATOM 673 C CA . TYR A 1 83 ? -14.162 5.503 31.624 1.00 65.62 83 TYR A CA 1
ATOM 674 C C . TYR A 1 83 ? -15.394 6.418 31.514 1.00 65.62 83 TYR A C 1
ATOM 676 O O . TYR A 1 83 ? -15.389 7.490 32.116 1.00 65.62 83 TYR A O 1
ATOM 684 N N . TYR A 1 84 ? -16.416 6.025 30.748 1.00 68.75 84 TYR A N 1
ATOM 685 C CA . TYR A 1 84 ? -17.655 6.802 30.586 1.00 68.75 84 TYR A CA 1
ATOM 686 C C . TYR A 1 84 ? -18.849 6.220 31.355 1.00 68.75 84 TYR A C 1
ATOM 688 O O . TYR A 1 84 ? -19.884 6.869 31.401 1.00 68.75 84 TYR A O 1
ATOM 696 N N . ASP A 1 85 ? -18.681 5.069 32.012 1.00 71.38 85 ASP A N 1
ATOM 697 C CA . ASP A 1 85 ? -19.716 4.419 32.837 1.00 71.38 85 ASP A CA 1
ATOM 698 C C . ASP A 1 85 ? -19.724 4.944 34.286 1.00 71.38 85 ASP A C 1
ATOM 700 O O . ASP A 1 85 ? -20.186 4.290 35.218 1.00 71.38 85 ASP A O 1
ATOM 704 N N . ARG A 1 86 ? -19.164 6.139 34.494 1.00 65.81 86 ARG A N 1
ATOM 705 C CA . ARG A 1 86 ? -19.261 6.883 35.749 1.00 65.81 86 ARG A CA 1
ATOM 706 C C . ARG A 1 86 ? -20.305 7.971 35.580 1.00 65.81 86 ARG A C 1
ATOM 708 O O . ARG A 1 86 ? -19.908 9.118 35.445 1.00 65.81 86 ARG A O 1
ATOM 715 N N . ASP A 1 87 ? -21.568 7.571 35.518 1.00 62.78 87 ASP A N 1
ATOM 716 C CA . ASP A 1 87 ? -22.809 8.316 35.797 1.00 62.78 87 ASP A CA 1
ATOM 717 C C . ASP A 1 87 ? -23.989 7.316 35.725 1.00 62.78 87 ASP A C 1
ATOM 719 O O . ASP A 1 87 ? -25.134 7.704 36.051 1.00 62.78 87 ASP A O 1
#